Protein AF-A0A524C5G3-F1 (afdb_monomer_lite)

Sequence (157 aa):
MSKKEDYPKEIITYERVSYESEEKIKVITVVKNEYEEKAVLAAISFMNAFNKSDPHECDKYVHYPHIAILVNGNIISTEKPPFLSKKYFEAMSKISEWHHTCWDTRHVLHSGKNKIHLELQFTRYKYDGTKIASSHAIWIITNQNGYWGVVMRSVYV

Structure (mmCIF, N/CA/C/O backbone):
data_AF-A0A524C5G3-F1
#
_entry.id   AF-A0A524C5G3-F1
#
loop_
_atom_site.group_PDB
_atom_site.id
_atom_site.type_symbol
_atom_site.label_atom_id
_atom_site.label_alt_id
_atom_site.label_comp_id
_atom_site.label_asym_id
_atom_site.label_entity_id
_atom_site.label_seq_id
_atom_site.pdbx_PDB_ins_code
_atom_site.Cartn_x
_atom_site.Cartn_y
_atom_site.Cartn_z
_atom_site.occupancy
_atom_site.B_iso_or_equiv
_atom_site.auth_seq_id
_atom_site.auth_comp_id
_atom_site.auth_asym_id
_atom_site.auth_atom_id
_atom_site.pdbx_PDB_model_num
ATOM 1 N N . MET A 1 1 ? -25.638 5.850 20.702 1.00 40.12 1 MET A N 1
ATOM 2 C CA . MET A 1 1 ? -25.198 4.447 20.542 1.00 40.12 1 MET A CA 1
ATOM 3 C C . MET A 1 1 ? -25.097 4.174 19.049 1.00 40.12 1 MET A C 1
ATOM 5 O O . MET A 1 1 ? -26.137 4.101 18.408 1.00 40.12 1 MET A O 1
ATOM 9 N N . SER A 1 2 ? -23.893 4.153 18.462 1.00 47.25 2 SER A N 1
ATOM 10 C CA . SER A 1 2 ? -23.758 3.744 17.055 1.00 47.25 2 SER A CA 1
ATOM 11 C C . SER A 1 2 ? -24.087 2.256 16.948 1.00 47.25 2 SER A C 1
ATOM 13 O O . SER A 1 2 ? -23.796 1.488 17.868 1.00 47.25 2 SER A O 1
ATOM 15 N N . LYS A 1 3 ? -24.749 1.857 15.856 1.00 51.03 3 LYS A N 1
ATOM 16 C CA . LYS A 1 3 ? -24.976 0.444 15.537 1.00 51.03 3 LYS A CA 1
ATOM 17 C C . LYS A 1 3 ? -23.627 -0.278 15.617 1.00 51.03 3 LYS A C 1
ATOM 19 O O . LYS A 1 3 ? -22.673 0.165 14.981 1.00 51.03 3 LYS A O 1
ATOM 24 N N . LYS A 1 4 ? -23.544 -1.351 16.412 1.00 59.09 4 LYS A N 1
ATOM 25 C CA . LYS A 1 4 ? -22.451 -2.319 16.285 1.00 59.09 4 LYS A CA 1
ATOM 26 C C . LYS A 1 4 ? -22.550 -2.857 14.864 1.00 59.09 4 LYS A C 1
ATOM 28 O O . LYS A 1 4 ? -23.534 -3.507 14.534 1.00 59.09 4 LYS A O 1
ATOM 33 N N . GLU A 1 5 ? -21.610 -2.487 14.011 1.00 72.56 5 GLU A N 1
ATOM 34 C CA . GLU A 1 5 ? -21.462 -3.152 12.726 1.00 72.56 5 GLU A CA 1
ATOM 35 C C . GLU A 1 5 ? -21.050 -4.604 12.990 1.00 72.56 5 GLU A C 1
ATOM 37 O O . GLU A 1 5 ? -20.197 -4.851 13.848 1.00 72.56 5 GLU A O 1
ATOM 42 N N . ASP A 1 6 ? -21.672 -5.551 12.290 1.00 86.31 6 ASP A N 1
ATOM 43 C CA . ASP A 1 6 ? -21.340 -6.967 12.425 1.00 86.31 6 ASP A CA 1
ATOM 44 C C . ASP A 1 6 ? -19.979 -7.229 11.765 1.00 86.31 6 ASP A C 1
ATOM 46 O O . ASP A 1 6 ? -19.817 -7.104 10.551 1.00 86.31 6 ASP A O 1
ATOM 50 N N . TYR A 1 7 ? -18.986 -7.547 12.595 1.00 93.81 7 TYR A N 1
ATOM 51 C CA . TYR A 1 7 ? -17.682 -8.062 12.186 1.00 93.81 7 TYR A CA 1
ATOM 52 C C . TYR A 1 7 ? -17.632 -9.577 12.457 1.00 93.81 7 TYR A C 1
ATOM 54 O O . TYR A 1 7 ? -18.254 -10.034 13.420 1.00 93.81 7 TYR A O 1
ATOM 62 N N . PRO A 1 8 ? -16.863 -10.365 11.684 1.00 95.88 8 PRO A N 1
ATOM 63 C CA . PRO A 1 8 ? -15.913 -9.937 10.655 1.00 95.88 8 PRO A CA 1
ATOM 64 C C . PRO A 1 8 ? -16.572 -9.476 9.345 1.00 95.88 8 PRO A C 1
ATOM 66 O O . PRO A 1 8 ? -17.659 -9.924 8.999 1.00 95.88 8 PRO A O 1
ATOM 69 N N . LYS A 1 9 ? -15.881 -8.601 8.606 1.00 96.31 9 LYS A N 1
ATOM 70 C CA . LYS A 1 9 ? -16.263 -8.137 7.262 1.00 96.31 9 LYS A CA 1
ATOM 71 C C . LYS A 1 9 ? -15.180 -8.475 6.246 1.00 96.31 9 LYS A C 1
ATOM 73 O O . LYS A 1 9 ? -14.006 -8.544 6.600 1.00 96.31 9 LYS A O 1
ATOM 78 N N . GLU A 1 10 ? -15.564 -8.602 4.981 1.00 97.94 10 GLU A N 1
ATOM 79 C CA . GLU A 1 10 ? -14.635 -8.724 3.857 1.00 97.94 10 GLU A CA 1
ATOM 80 C C . GLU A 1 10 ? -14.460 -7.381 3.143 1.00 97.94 10 GLU A C 1
ATOM 82 O O . GLU A 1 10 ? -15.424 -6.777 2.676 1.00 97.94 10 GLU A O 1
ATOM 87 N N . ILE A 1 11 ? -13.212 -6.937 3.007 1.00 98.31 11 ILE A N 1
ATOM 88 C CA . ILE A 1 11 ? -12.818 -5.862 2.096 1.00 98.31 11 ILE A CA 1
ATOM 89 C C . ILE A 1 11 ? -12.289 -6.518 0.827 1.00 98.31 11 ILE A C 1
ATOM 91 O O . ILE A 1 11 ? -11.286 -7.233 0.859 1.00 98.31 11 ILE A O 1
ATOM 95 N N . ILE A 1 12 ? -12.960 -6.265 -0.293 1.00 98.38 12 ILE A N 1
ATOM 96 C CA . ILE A 1 12 ? -12.649 -6.880 -1.583 1.00 98.38 12 ILE A CA 1
ATOM 97 C C . ILE A 1 12 ? -12.097 -5.809 -2.523 1.00 98.38 12 ILE A C 1
ATOM 99 O O . ILE A 1 12 ? -12.756 -4.799 -2.768 1.00 98.38 12 ILE A O 1
ATOM 103 N N . THR A 1 13 ? -10.911 -6.048 -3.083 1.00 98.19 13 THR A N 1
ATOM 104 C CA . THR A 1 13 ? -10.370 -5.274 -4.210 1.00 98.19 13 THR A CA 1
ATOM 105 C C . THR A 1 13 ? -10.198 -6.165 -5.436 1.00 98.19 13 THR A C 1
ATOM 107 O O . THR A 1 13 ? -10.115 -7.388 -5.324 1.00 98.19 13 THR A O 1
ATOM 110 N N . TYR A 1 14 ? -10.187 -5.546 -6.616 1.00 97.81 14 TYR A N 1
ATOM 111 C CA . TYR A 1 14 ? -9.956 -6.219 -7.891 1.00 97.81 14 TYR A CA 1
ATOM 112 C C . TYR A 1 14 ? -8.749 -5.577 -8.567 1.00 97.81 14 TYR A C 1
ATOM 114 O O . TYR A 1 14 ? -8.835 -4.454 -9.067 1.00 97.81 14 TYR A O 1
ATOM 122 N N . GLU A 1 15 ? -7.631 -6.287 -8.560 1.00 97.19 15 GLU A N 1
ATOM 123 C CA . GLU A 1 15 ? -6.342 -5.813 -9.045 1.00 97.19 15 GLU A CA 1
ATOM 124 C C . GLU A 1 15 ? -6.197 -6.139 -10.529 1.00 97.19 15 GLU A C 1
ATOM 126 O O . GLU A 1 15 ? -6.230 -7.302 -10.930 1.00 97.19 15 GLU A O 1
ATOM 131 N N . ARG A 1 16 ? -6.054 -5.109 -11.360 1.00 96.25 16 ARG A N 1
ATOM 132 C CA . ARG A 1 16 ? -5.759 -5.281 -12.783 1.00 96.25 16 ARG A CA 1
ATOM 133 C C . ARG A 1 16 ? -4.270 -5.562 -12.932 1.00 96.25 16 ARG A C 1
ATOM 135 O O . ARG A 1 16 ? -3.497 -4.670 -12.625 1.00 96.25 16 ARG A O 1
ATOM 142 N N . VAL A 1 17 ? -3.906 -6.754 -13.403 1.00 95.25 17 VAL A N 1
ATOM 143 C CA . VAL A 1 17 ? -2.501 -7.154 -13.623 1.00 95.25 17 VAL A CA 1
ATOM 144 C C . VAL A 1 17 ? -1.963 -6.642 -14.956 1.00 95.25 17 VAL A C 1
ATOM 146 O O . VAL A 1 17 ? -0.813 -6.236 -15.037 1.00 95.25 17 VAL A O 1
ATOM 149 N N . SER A 1 18 ? -2.795 -6.649 -15.998 1.00 96.19 18 SER A N 1
ATOM 150 C CA . SER A 1 18 ? -2.446 -6.185 -17.342 1.00 96.19 18 SER A CA 1
ATOM 151 C C . SER A 1 18 ? -3.445 -5.134 -17.804 1.00 96.19 18 SER A C 1
ATOM 153 O O . SER A 1 18 ? -4.640 -5.260 -17.545 1.00 96.19 18 SER A O 1
ATOM 155 N N . TYR A 1 19 ? -2.975 -4.100 -18.499 1.00 94.56 19 TYR A N 1
ATOM 156 C CA . TYR A 1 19 ? -3.836 -3.108 -19.153 1.00 94.56 19 TYR A CA 1
ATOM 157 C C . TYR A 1 19 ? -4.197 -3.479 -20.595 1.00 94.56 19 TYR A C 1
ATOM 159 O O . TYR A 1 19 ? -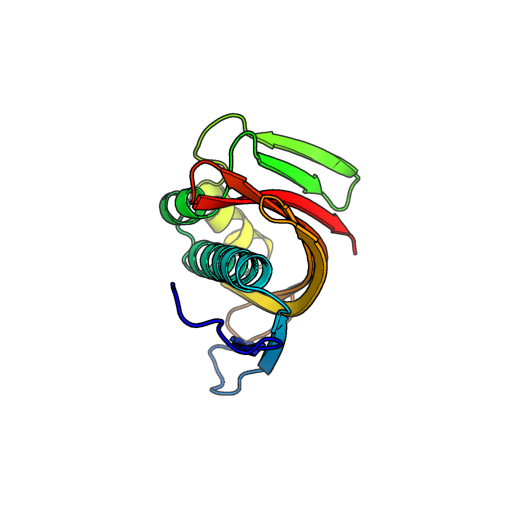4.990 -2.775 -21.215 1.00 94.56 19 TYR A O 1
ATOM 167 N N . GLU A 1 20 ? -3.693 -4.610 -21.086 1.00 95.50 20 GLU A N 1
ATOM 168 C CA . GLU A 1 20 ? -4.103 -5.231 -22.350 1.00 95.50 20 GLU A CA 1
ATOM 169 C C . GLU A 1 20 ? -5.238 -6.253 -22.154 1.00 95.50 20 GLU A C 1
ATOM 171 O O . GLU A 1 20 ? -5.798 -6.761 -23.122 1.00 95.50 20 GLU A O 1
ATOM 176 N N . SER A 1 21 ? -5.606 -6.530 -20.897 1.00 92.38 21 SER A N 1
ATOM 177 C CA . SER A 1 21 ? -6.686 -7.438 -20.509 1.00 92.38 21 SER A CA 1
ATOM 178 C C . SER A 1 21 ? -7.669 -6.764 -19.546 1.00 92.38 21 SER A C 1
ATOM 180 O O . SER A 1 21 ? -7.331 -5.847 -18.793 1.00 92.38 21 SER A O 1
ATOM 182 N N . GLU A 1 22 ? -8.915 -7.236 -19.547 1.00 91.19 22 GLU A N 1
ATOM 183 C CA . GLU A 1 22 ? -9.912 -6.852 -18.543 1.00 91.19 22 GLU A CA 1
ATOM 184 C C . GLU A 1 22 ? -9.864 -7.724 -17.282 1.00 91.19 22 GLU A C 1
ATOM 186 O O . GLU A 1 22 ? -10.526 -7.394 -16.294 1.00 91.19 22 GLU A O 1
ATOM 191 N N . GLU A 1 23 ? -9.080 -8.806 -17.298 1.00 90.12 23 GLU A N 1
ATOM 192 C CA . GLU A 1 23 ? -8.941 -9.725 -16.174 1.00 90.12 23 GLU A CA 1
ATOM 193 C C . GLU A 1 23 ? -8.417 -9.005 -14.925 1.00 90.12 23 GLU A C 1
ATOM 195 O O . GLU A 1 23 ? -7.512 -8.164 -14.970 1.00 90.12 23 GLU A O 1
ATOM 200 N N . LYS A 1 24 ? -9.015 -9.340 -13.779 1.00 94.94 24 LYS A N 1
ATOM 201 C CA . LYS A 1 24 ? -8.624 -8.802 -12.480 1.00 94.94 24 LYS A CA 1
ATOM 202 C C . LYS A 1 24 ? -8.514 -9.914 -11.458 1.00 94.94 24 LYS A C 1
ATOM 204 O O . LYS A 1 24 ? -9.382 -10.781 -11.373 1.00 94.94 24 LYS A O 1
ATOM 209 N N . ILE A 1 25 ? -7.502 -9.810 -10.612 1.00 95.25 25 ILE A N 1
ATOM 210 C CA . ILE A 1 25 ? -7.326 -10.683 -9.461 1.00 95.25 25 ILE A CA 1
ATOM 211 C C . ILE A 1 25 ? -8.168 -10.141 -8.310 1.00 95.25 25 ILE A C 1
ATOM 213 O O . ILE A 1 25 ? -8.053 -8.978 -7.926 1.00 95.25 25 ILE A O 1
ATOM 217 N N . LYS A 1 26 ? -9.026 -10.989 -7.744 1.00 97.94 26 LYS A N 1
ATOM 218 C CA . LYS A 1 26 ? -9.796 -10.661 -6.542 1.00 97.94 26 LYS A CA 1
ATOM 219 C C . LYS A 1 26 ? -8.906 -10.828 -5.309 1.00 97.94 26 LYS A C 1
ATOM 221 O O . LYS A 1 26 ? -8.463 -11.937 -5.028 1.00 97.94 26 LYS A O 1
ATOM 226 N N . VAL A 1 27 ? -8.720 -9.762 -4.534 1.00 98.44 27 VAL A N 1
ATOM 227 C CA . VAL A 1 27 ? -7.999 -9.796 -3.252 1.00 98.44 27 VAL A CA 1
ATOM 228 C C . VAL A 1 27 ? -8.979 -9.514 -2.122 1.00 98.44 27 VAL A C 1
ATOM 230 O O . VAL A 1 27 ? -9.626 -8.466 -2.096 1.00 98.44 27 VAL A O 1
ATOM 233 N N . ILE A 1 28 ? -9.084 -10.451 -1.182 1.00 98.56 28 ILE A N 1
ATOM 234 C CA . ILE A 1 28 ? -9.993 -10.374 -0.034 1.00 98.56 28 ILE A CA 1
ATOM 235 C C . ILE A 1 28 ? -9.173 -10.155 1.234 1.00 98.56 28 ILE A C 1
ATOM 237 O O . ILE A 1 28 ? -8.221 -10.881 1.507 1.00 98.56 28 ILE A O 1
ATOM 241 N N . THR A 1 29 ? -9.562 -9.168 2.032 1.00 98.69 29 THR A N 1
ATOM 242 C CA . THR A 1 29 ? -9.021 -8.930 3.371 1.00 98.69 29 THR A CA 1
ATOM 243 C C . THR A 1 29 ? -10.160 -9.018 4.365 1.00 98.69 29 THR A C 1
ATOM 245 O O . THR A 1 29 ? -11.060 -8.183 4.319 1.00 98.69 29 THR A O 1
ATOM 248 N N . VAL A 1 30 ? -10.139 -10.003 5.264 1.00 98.38 30 VAL A N 1
ATOM 249 C CA . VAL A 1 30 ? -11.128 -10.049 6.349 1.00 98.38 30 VAL A CA 1
ATOM 250 C C . VAL A 1 30 ? -10.643 -9.219 7.534 1.00 98.38 30 VAL A C 1
ATOM 252 O O . VAL A 1 30 ? -9.504 -9.356 7.981 1.00 98.38 30 VAL A O 1
ATOM 255 N N . VAL A 1 31 ? -11.523 -8.349 8.019 1.00 98.50 31 VAL A N 1
ATOM 256 C CA . VAL A 1 31 ? -11.297 -7.428 9.137 1.00 98.50 31 VAL A CA 1
ATOM 257 C C . VAL A 1 31 ? -12.278 -7.739 10.262 1.00 98.50 31 VAL A C 1
ATOM 259 O O . VAL A 1 31 ? -13.441 -8.054 10.018 1.00 98.50 31 VAL A O 1
ATOM 262 N N . LYS A 1 32 ? -11.817 -7.677 11.509 1.00 97.75 32 LYS A N 1
ATOM 263 C CA . LYS A 1 32 ? -12.542 -8.134 12.710 1.00 97.75 32 LYS A CA 1
ATOM 264 C C . LYS A 1 32 ? -13.122 -6.999 13.551 1.00 97.75 32 LYS A C 1
ATOM 266 O O . LYS A 1 32 ? -13.828 -7.263 14.520 1.00 97.75 32 LYS A O 1
ATOM 271 N N . ASN A 1 33 ? -12.790 -5.752 13.236 1.00 96.69 33 ASN A N 1
ATOM 272 C CA . ASN A 1 33 ? -13.306 -4.563 13.907 1.00 96.69 33 ASN A CA 1
ATOM 273 C C . ASN A 1 33 ? -13.107 -3.311 13.034 1.00 96.69 33 ASN A C 1
ATOM 275 O O . ASN A 1 33 ? -12.402 -3.343 12.025 1.00 96.69 33 ASN A O 1
ATOM 279 N N . GLU A 1 34 ? -13.689 -2.190 13.462 1.00 96.44 34 GLU A N 1
ATOM 280 C CA . GLU A 1 34 ? -13.644 -0.921 12.722 1.00 96.44 34 GLU A CA 1
ATOM 281 C C . GLU A 1 34 ? -12.241 -0.327 12.567 1.00 96.44 34 GLU A C 1
ATOM 283 O O . GLU A 1 34 ? -11.990 0.436 11.636 1.00 96.44 34 GLU A O 1
ATOM 288 N N . TYR A 1 35 ? -11.315 -0.654 13.469 1.00 97.62 35 TYR A N 1
ATOM 289 C CA . TYR A 1 35 ? -9.943 -0.163 13.393 1.00 97.62 35 TYR A CA 1
ATOM 290 C C . TYR A 1 35 ? -9.206 -0.874 12.262 1.00 97.62 35 TYR A C 1
ATOM 292 O O . TYR A 1 35 ? -8.526 -0.225 11.470 1.00 97.62 35 TYR A O 1
ATOM 300 N N . GLU A 1 36 ? -9.395 -2.192 12.156 1.00 98.44 36 GLU A N 1
ATOM 301 C CA . GLU A 1 36 ? -8.879 -2.999 11.050 1.00 98.44 36 GLU A CA 1
ATOM 302 C C . GLU A 1 36 ? -9.411 -2.517 9.710 1.00 98.44 36 GLU A C 1
ATOM 304 O O . GLU A 1 36 ? -8.621 -2.283 8.796 1.00 98.44 36 GLU A O 1
ATOM 309 N N . GLU A 1 37 ? -10.721 -2.285 9.617 1.00 98.31 37 GLU A N 1
ATOM 310 C CA . GLU A 1 37 ? -11.344 -1.751 8.407 1.00 98.31 37 GLU A CA 1
ATOM 311 C C . GLU A 1 37 ? -10.717 -0.417 7.987 1.00 98.31 37 GLU A C 1
ATOM 313 O O . GLU A 1 37 ? -10.212 -0.287 6.870 1.00 98.31 37 GLU A O 1
ATOM 318 N N . LYS A 1 38 ? -10.670 0.560 8.900 1.00 98.19 38 LYS A N 1
ATOM 319 C CA . LYS A 1 38 ? -10.133 1.899 8.612 1.00 98.19 38 LYS A CA 1
ATOM 320 C C . LYS A 1 38 ? -8.657 1.864 8.209 1.00 98.19 38 LYS A C 1
ATOM 322 O O . LYS A 1 38 ? -8.266 2.558 7.272 1.00 98.19 38 LYS A O 1
ATOM 327 N N . ALA A 1 39 ? -7.837 1.051 8.872 1.00 98.62 39 ALA A N 1
ATOM 328 C CA . ALA A 1 39 ? -6.418 0.940 8.544 1.00 98.62 39 ALA A CA 1
ATOM 329 C C . ALA A 1 39 ? -6.174 0.247 7.198 1.00 98.62 39 ALA A C 1
ATOM 331 O O . ALA A 1 39 ? -5.340 0.704 6.417 1.00 98.62 39 ALA A O 1
ATOM 332 N N . VAL A 1 40 ? -6.903 -0.835 6.903 1.00 98.75 40 VAL A N 1
ATOM 333 C CA . VAL A 1 40 ? -6.796 -1.535 5.614 1.00 98.75 40 VAL A CA 1
ATOM 334 C C . VAL A 1 40 ? -7.233 -0.615 4.473 1.00 98.75 40 VAL A C 1
ATOM 336 O O . VAL A 1 40 ? -6.545 -0.543 3.455 1.00 98.75 40 VAL A O 1
ATOM 339 N N . LEU A 1 41 ? -8.308 0.159 4.652 1.00 98.62 41 LEU A N 1
ATOM 340 C CA . LEU A 1 41 ? -8.740 1.161 3.672 1.00 98.62 41 LEU A CA 1
ATOM 341 C C . LEU A 1 41 ? -7.707 2.281 3.473 1.00 98.62 41 LEU A C 1
ATOM 343 O O . LEU A 1 41 ? -7.519 2.735 2.341 1.00 98.62 41 LEU A O 1
ATOM 347 N N . ALA A 1 42 ? -6.994 2.695 4.527 1.00 98.62 42 ALA A N 1
ATOM 348 C CA . ALA A 1 42 ? -5.886 3.643 4.407 1.00 98.62 42 ALA A CA 1
ATOM 349 C C . ALA A 1 42 ? -4.718 3.058 3.594 1.00 98.62 42 ALA A C 1
ATOM 351 O O . ALA A 1 42 ? -4.198 3.728 2.704 1.00 98.62 42 ALA A O 1
ATOM 352 N N . ALA A 1 43 ? -4.349 1.791 3.820 1.00 98.75 43 ALA A N 1
ATOM 353 C CA . ALA A 1 43 ? -3.323 1.116 3.020 1.00 98.75 43 ALA A CA 1
ATOM 354 C C . ALA A 1 43 ? -3.725 0.993 1.541 1.00 98.75 43 ALA A C 1
ATOM 356 O O . ALA A 1 43 ? -2.918 1.288 0.660 1.00 98.75 43 ALA A O 1
ATOM 357 N N . ILE A 1 44 ? -4.974 0.605 1.258 1.00 98.75 44 ILE A N 1
ATOM 358 C CA . ILE A 1 44 ? -5.507 0.525 -0.113 1.00 98.75 44 ILE A CA 1
ATOM 359 C C . ILE A 1 44 ? -5.461 1.901 -0.785 1.00 98.75 44 ILE A C 1
ATOM 361 O O . ILE A 1 44 ? -4.989 2.020 -1.915 1.00 98.75 44 ILE A O 1
ATOM 365 N N . SER A 1 45 ? -5.896 2.949 -0.082 1.00 98.62 45 SER A N 1
ATOM 366 C CA . SER A 1 45 ? -5.856 4.324 -0.590 1.00 98.62 45 SER A CA 1
ATOM 367 C C . SER A 1 45 ? -4.428 4.797 -0.866 1.00 98.62 45 SER A C 1
ATOM 369 O O . SER A 1 45 ? -4.182 5.400 -1.911 1.00 98.62 45 SER A O 1
ATOM 371 N N . PHE A 1 46 ? -3.471 4.436 -0.006 1.00 98.56 46 PHE A N 1
ATOM 372 C CA . PHE A 1 46 ? -2.056 4.697 -0.248 1.00 98.56 46 PHE A CA 1
ATOM 373 C C . PHE A 1 46 ? -1.560 4.038 -1.546 1.00 98.56 46 PHE A C 1
ATOM 375 O O . PHE A 1 46 ? -0.968 4.715 -2.383 1.00 98.56 46 PHE A O 1
ATOM 382 N N . MET A 1 47 ? -1.834 2.746 -1.763 1.00 98.31 47 MET A N 1
ATOM 383 C CA . MET A 1 47 ? -1.419 2.058 -2.997 1.00 98.31 47 MET A CA 1
ATOM 384 C C . MET A 1 47 ? -2.094 2.651 -4.242 1.00 98.31 47 MET A C 1
ATOM 386 O O . MET A 1 47 ? -1.457 2.801 -5.284 1.00 98.31 47 MET A O 1
ATOM 390 N N . ASN A 1 48 ? -3.361 3.063 -4.134 1.00 98.31 48 ASN A N 1
ATOM 391 C CA . ASN A 1 48 ? -4.063 3.756 -5.214 1.00 98.31 48 ASN A CA 1
ATOM 392 C C . ASN A 1 48 ? -3.404 5.101 -5.558 1.00 98.31 48 ASN A C 1
ATOM 394 O O . ASN A 1 48 ? -3.262 5.427 -6.735 1.00 98.31 48 ASN A O 1
ATOM 398 N N . ALA A 1 49 ? -2.991 5.877 -4.553 1.00 98.31 49 ALA A N 1
ATOM 399 C CA . ALA A 1 49 ? -2.239 7.116 -4.747 1.00 98.31 49 ALA A CA 1
ATOM 400 C C . ALA A 1 49 ? -0.863 6.855 -5.381 1.00 98.31 49 ALA A C 1
ATOM 402 O O . ALA A 1 49 ? -0.461 7.549 -6.316 1.00 98.31 49 ALA A O 1
ATOM 403 N N . PHE A 1 50 ? -0.180 5.801 -4.926 1.00 98.19 50 PHE A N 1
ATOM 404 C CA . PHE A 1 50 ? 1.110 5.371 -5.458 1.00 98.19 50 PHE A CA 1
ATOM 405 C C . PHE A 1 50 ? 1.016 5.004 -6.944 1.00 98.19 50 PHE A C 1
ATOM 407 O O . PHE A 1 50 ? 1.816 5.474 -7.747 1.00 98.19 50 PHE A O 1
ATOM 414 N N . ASN A 1 51 ? -0.004 4.239 -7.339 1.00 97.94 51 ASN A N 1
ATOM 415 C CA . ASN A 1 51 ? -0.235 3.866 -8.738 1.00 97.94 51 ASN A CA 1
ATOM 416 C C . ASN A 1 51 ? -0.644 5.049 -9.630 1.00 97.94 51 ASN A C 1
ATOM 418 O O . ASN A 1 51 ? -0.442 4.996 -10.838 1.00 97.94 51 ASN A O 1
ATOM 422 N N . LYS A 1 52 ? -1.167 6.141 -9.058 1.00 97.75 52 LYS A N 1
ATOM 423 C CA . LYS A 1 52 ? -1.383 7.407 -9.784 1.00 97.75 52 LYS A CA 1
ATOM 424 C C . LYS A 1 52 ? -0.095 8.216 -9.974 1.00 97.75 52 LYS A C 1
ATOM 426 O O . LYS A 1 52 ? -0.142 9.274 -10.594 1.00 97.75 52 LYS A O 1
ATOM 431 N N . SER A 1 53 ? 1.039 7.744 -9.449 1.00 97.50 53 SER A N 1
ATOM 432 C CA . SER A 1 53 ? 2.310 8.478 -9.424 1.00 97.50 53 SER A CA 1
ATOM 433 C C . SER A 1 53 ? 2.164 9.888 -8.835 1.00 97.50 53 SER A C 1
ATOM 435 O O . SER A 1 53 ? 2.796 10.832 -9.312 1.00 97.50 53 SER A O 1
ATOM 437 N N . ASP A 1 54 ? 1.312 10.042 -7.813 1.00 97.06 54 ASP A N 1
ATOM 438 C CA . ASP A 1 54 ? 1.006 11.327 -7.175 1.00 97.06 54 ASP A CA 1
ATOM 439 C C . ASP A 1 54 ? 1.607 11.381 -5.759 1.00 97.06 54 ASP A C 1
ATOM 441 O O . ASP A 1 54 ? 1.018 10.847 -4.812 1.00 97.06 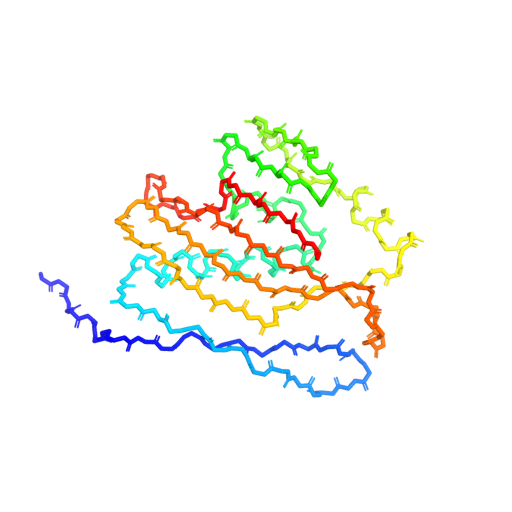54 ASP A O 1
ATOM 445 N N . PRO A 1 55 ? 2.781 12.022 -5.579 1.00 96.62 55 PRO A N 1
ATOM 446 C CA . PRO A 1 55 ? 3.413 12.129 -4.269 1.00 96.62 55 PRO A CA 1
ATOM 447 C C . PRO A 1 55 ? 2.569 12.883 -3.237 1.00 96.62 55 PRO A C 1
ATOM 449 O O . PRO A 1 55 ? 2.579 12.514 -2.066 1.00 96.62 55 PRO A O 1
ATOM 452 N N . HIS A 1 56 ? 1.822 13.908 -3.658 1.00 97.06 56 HIS A N 1
ATOM 453 C CA . HIS A 1 56 ? 1.019 14.715 -2.740 1.00 97.06 56 HIS A CA 1
ATOM 454 C C . HIS A 1 56 ? -0.199 13.942 -2.243 1.00 97.06 56 HIS A C 1
ATOM 456 O O . HIS A 1 56 ? -0.577 14.064 -1.082 1.00 97.06 56 HIS A O 1
ATOM 462 N N . GLU A 1 57 ? -0.806 13.125 -3.103 1.00 97.88 57 GLU A N 1
ATOM 463 C CA . GLU A 1 57 ? -1.871 12.215 -2.686 1.00 97.88 57 GLU A CA 1
ATOM 464 C C . GLU A 1 57 ? -1.321 11.092 -1.794 1.00 97.88 57 GLU A C 1
ATOM 466 O O . GLU A 1 57 ? -1.967 10.720 -0.819 1.00 97.88 57 GLU A O 1
ATOM 471 N N . CYS A 1 58 ? -0.107 10.592 -2.057 1.00 98.12 58 CYS A N 1
ATOM 472 C CA . CYS A 1 58 ? 0.548 9.607 -1.189 1.00 98.12 58 CYS A CA 1
ATOM 473 C C . CYS A 1 58 ? 0.745 10.137 0.239 1.00 98.12 58 CYS A C 1
ATOM 475 O O . CYS A 1 58 ? 0.510 9.402 1.199 1.00 98.12 58 CYS A O 1
ATOM 477 N N . ASP A 1 59 ? 1.123 11.411 0.383 1.00 97.94 59 ASP A N 1
ATOM 478 C CA . ASP A 1 59 ? 1.288 12.066 1.687 1.00 97.94 59 ASP A CA 1
ATOM 479 C C . ASP A 1 59 ? -0.001 12.074 2.523 1.00 97.94 59 ASP A C 1
ATOM 481 O O . ASP A 1 59 ? 0.066 12.113 3.750 1.00 97.94 59 ASP A O 1
ATOM 485 N N . LYS A 1 60 ? -1.174 11.972 1.883 1.00 97.25 60 LYS A N 1
ATOM 486 C CA . LYS A 1 60 ? -2.481 11.862 2.547 1.00 97.25 60 LYS A CA 1
ATOM 487 C C . LYS A 1 60 ? -2.815 10.461 3.035 1.00 97.25 60 LYS A C 1
ATOM 489 O O . LYS A 1 60 ? -3.945 10.271 3.485 1.00 97.25 60 LYS A O 1
ATOM 494 N N . TYR A 1 61 ? -1.907 9.486 2.970 1.00 98.19 61 TYR A N 1
ATOM 495 C CA . TYR A 1 61 ? -2.133 8.131 3.507 1.00 98.19 61 TYR A CA 1
ATOM 496 C C . TYR A 1 61 ? -0.935 7.578 4.297 1.00 98.19 61 TYR A C 1
ATOM 498 O O . TYR A 1 61 ? -0.861 6.378 4.582 1.00 98.19 61 TYR A O 1
ATOM 506 N N . VAL A 1 62 ? 0.000 8.448 4.683 1.00 98.19 62 VAL A N 1
ATOM 507 C CA . VAL A 1 62 ? 1.167 8.102 5.501 1.00 98.19 62 VAL A CA 1
ATOM 508 C C . VAL A 1 62 ? 1.257 8.995 6.731 1.00 98.19 62 VAL A C 1
ATOM 510 O O . VAL A 1 62 ? 0.689 10.083 6.782 1.00 98.19 62 VAL A O 1
ATOM 513 N N . HIS A 1 63 ? 2.000 8.534 7.731 1.00 98.44 63 HIS A N 1
ATOM 514 C CA . HIS A 1 63 ? 2.384 9.347 8.878 1.00 98.44 63 HIS A CA 1
ATOM 515 C C . HIS A 1 63 ? 3.881 9.606 8.896 1.00 98.44 63 HIS A C 1
ATOM 517 O O . HIS A 1 63 ? 4.668 8.803 8.396 1.00 98.44 63 HIS A O 1
ATOM 523 N N . TYR A 1 64 ? 4.233 10.723 9.527 1.00 98.00 64 TYR A N 1
ATOM 524 C CA . TYR A 1 64 ? 5.594 11.207 9.682 1.00 98.00 64 TYR A CA 1
ATOM 525 C C . TYR A 1 64 ? 6.042 11.128 11.155 1.00 98.00 64 TYR A C 1
ATOM 527 O O . TYR A 1 64 ? 5.224 11.415 12.034 1.00 98.00 64 TYR A O 1
ATOM 535 N N . PRO A 1 65 ? 7.306 10.758 11.444 1.00 97.56 65 PRO A N 1
ATOM 536 C CA . PRO A 1 65 ? 8.316 10.303 10.486 1.00 97.56 65 PRO A CA 1
ATOM 537 C C . PRO A 1 65 ? 7.923 8.975 9.823 1.00 97.56 65 PRO A C 1
ATOM 539 O O . PRO A 1 65 ? 7.452 8.053 10.489 1.00 97.56 65 PRO A O 1
ATOM 542 N N . HIS A 1 66 ? 8.093 8.894 8.501 1.00 98.31 66 HIS A N 1
ATOM 543 C CA . HIS A 1 66 ? 7.818 7.685 7.732 1.00 98.31 66 HIS A CA 1
ATOM 544 C C . HIS A 1 66 ? 9.092 6.853 7.630 1.00 98.31 66 HIS A C 1
ATOM 546 O O . HIS A 1 66 ? 10.107 7.329 7.117 1.00 98.31 66 HIS A O 1
ATOM 552 N N . ILE A 1 67 ? 9.028 5.603 8.082 1.00 98.25 67 ILE A N 1
ATOM 553 C CA . ILE A 1 67 ? 10.167 4.684 8.091 1.00 98.25 67 ILE A CA 1
ATOM 554 C C . ILE A 1 67 ? 9.985 3.608 7.022 1.00 98.25 67 ILE A C 1
ATOM 556 O O . ILE A 1 67 ? 8.968 2.917 6.977 1.00 98.25 67 ILE A O 1
ATOM 560 N N . ALA A 1 68 ? 10.996 3.405 6.186 1.00 97.25 68 ALA A N 1
ATOM 561 C CA . ALA A 1 68 ? 11.055 2.274 5.270 1.00 97.25 68 ALA A CA 1
ATOM 562 C C . ALA A 1 68 ? 12.322 1.454 5.523 1.00 97.25 68 ALA A C 1
ATOM 564 O O . ALA A 1 68 ? 13.424 1.983 5.425 1.00 97.25 68 ALA A O 1
ATOM 565 N N . ILE A 1 69 ? 12.159 0.165 5.815 1.00 98.00 69 ILE A N 1
ATOM 566 C CA . ILE A 1 69 ? 13.242 -0.820 5.839 1.00 98.00 69 ILE A CA 1
ATOM 567 C C . ILE A 1 69 ? 13.191 -1.551 4.499 1.00 98.00 69 ILE A C 1
ATOM 569 O O . ILE A 1 69 ? 12.203 -2.216 4.177 1.00 98.00 69 ILE A O 1
ATOM 573 N N . LEU A 1 70 ? 14.217 -1.342 3.681 1.00 95.81 70 LEU A N 1
ATOM 574 C CA . LEU A 1 70 ? 14.300 -1.894 2.333 1.00 95.81 70 LEU A CA 1
ATOM 575 C C . LEU A 1 70 ? 14.808 -3.339 2.353 1.00 95.81 70 LEU A C 1
ATOM 577 O O . LEU A 1 70 ? 15.387 -3.793 3.335 1.00 95.81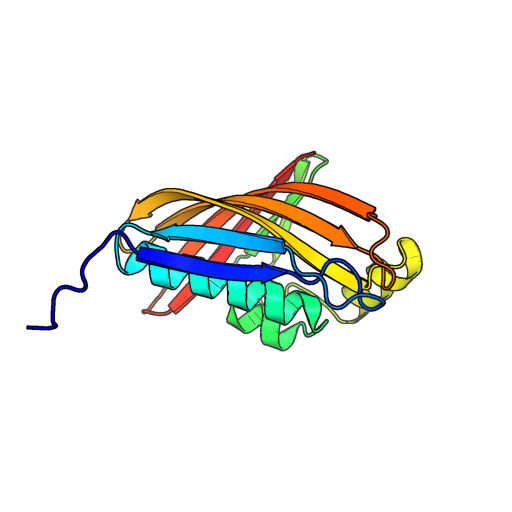 70 LEU A O 1
ATOM 581 N N . VAL A 1 71 ? 14.669 -4.024 1.216 1.00 93.94 71 VAL A N 1
ATOM 582 C CA . VAL A 1 71 ? 15.095 -5.423 1.024 1.00 93.94 71 VAL A CA 1
ATOM 583 C C . VAL A 1 71 ? 16.564 -5.662 1.402 1.00 93.94 71 VAL A C 1
ATOM 585 O O . VAL A 1 71 ? 16.913 -6.733 1.879 1.00 93.94 71 VAL A O 1
ATOM 588 N N . ASN A 1 72 ? 17.433 -4.663 1.226 1.00 94.38 72 ASN A N 1
ATOM 589 C CA . ASN A 1 72 ? 18.852 -4.749 1.581 1.00 94.38 72 ASN A CA 1
ATOM 590 C C . ASN A 1 72 ? 19.158 -4.385 3.051 1.00 94.38 72 ASN A C 1
ATOM 592 O O . ASN A 1 72 ? 20.322 -4.221 3.402 1.00 94.38 72 ASN A O 1
ATOM 596 N N . GLY A 1 73 ? 18.135 -4.205 3.892 1.00 94.31 73 GLY A N 1
ATOM 597 C CA . GLY A 1 73 ? 18.262 -3.809 5.297 1.00 94.31 73 GLY A CA 1
ATOM 598 C C . GLY A 1 73 ? 18.445 -2.307 5.531 1.00 94.31 73 GLY A C 1
ATOM 599 O O . GLY A 1 73 ? 18.429 -1.872 6.682 1.00 94.31 73 GLY A O 1
ATOM 600 N N . ASN A 1 74 ? 18.582 -1.490 4.478 1.00 96.56 74 ASN A N 1
ATOM 601 C CA . ASN A 1 74 ? 18.729 -0.045 4.640 1.00 96.56 74 ASN A CA 1
ATOM 602 C C . ASN A 1 74 ? 17.451 0.577 5.200 1.00 96.56 74 ASN A C 1
ATOM 604 O O . ASN A 1 74 ? 16.348 0.298 4.726 1.00 96.56 74 ASN A O 1
ATOM 608 N N . ILE A 1 75 ? 17.628 1.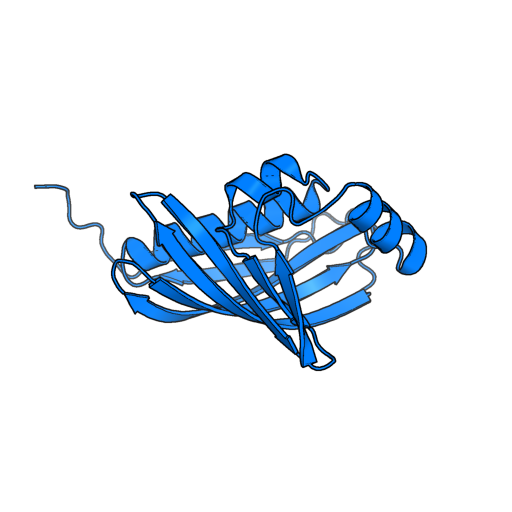489 6.153 1.00 97.44 75 ILE A N 1
ATOM 609 C CA . ILE A 1 75 ? 16.545 2.269 6.744 1.00 97.44 75 ILE A CA 1
ATOM 610 C C . ILE A 1 75 ? 16.519 3.650 6.094 1.00 97.44 75 ILE A C 1
ATOM 612 O O . ILE A 1 75 ? 17.520 4.365 6.087 1.00 97.44 75 ILE A O 1
ATOM 616 N N . ILE A 1 76 ? 15.358 4.037 5.578 1.00 96.50 76 ILE A N 1
ATOM 617 C CA . ILE A 1 76 ? 15.056 5.402 5.156 1.00 96.50 76 ILE A CA 1
ATOM 618 C C . ILE A 1 76 ? 14.086 5.989 6.177 1.00 96.50 76 ILE A C 1
ATOM 620 O O . ILE A 1 76 ? 12.998 5.446 6.361 1.00 96.50 76 ILE A O 1
ATOM 624 N N . SER A 1 77 ? 14.472 7.100 6.808 1.00 97.38 77 SER A N 1
ATOM 625 C CA . SER A 1 77 ? 13.557 7.947 7.579 1.00 97.38 77 SER A CA 1
ATOM 626 C C . SER A 1 77 ? 13.238 9.197 6.778 1.00 97.38 77 SER A C 1
ATOM 628 O O . SER A 1 77 ? 14.143 9.892 6.313 1.00 97.38 77 SER A O 1
ATOM 630 N N . THR A 1 78 ? 11.956 9.488 6.598 1.00 97.69 78 THR A N 1
ATOM 631 C CA . THR A 1 78 ? 11.496 10.777 6.082 1.00 97.69 78 THR A CA 1
ATOM 632 C C . THR A 1 78 ? 10.755 11.498 7.193 1.00 97.69 78 THR A C 1
ATOM 634 O O . THR A 1 78 ? 9.700 11.048 7.621 1.00 97.69 78 THR A O 1
ATOM 637 N N . GLU A 1 79 ? 11.294 12.623 7.656 1.00 97.44 79 GLU A N 1
ATOM 638 C CA . GLU A 1 79 ? 10.755 13.350 8.815 1.00 97.44 79 GLU A CA 1
ATOM 639 C C . GLU A 1 79 ? 9.524 14.204 8.485 1.00 97.44 79 GLU A C 1
ATOM 641 O O . GLU A 1 79 ? 8.708 14.493 9.356 1.00 97.44 79 GLU A O 1
ATOM 646 N N . LYS A 1 80 ? 9.400 14.652 7.232 1.00 97.44 80 LYS A N 1
ATOM 647 C CA . LYS A 1 80 ? 8.352 15.568 6.766 1.00 97.44 80 LYS A CA 1
ATOM 648 C C . LYS A 1 80 ? 7.990 15.266 5.312 1.00 97.44 80 LYS A C 1
ATOM 650 O O . LYS A 1 80 ? 8.842 14.747 4.591 1.00 97.44 80 LYS A O 1
ATOM 655 N N . PRO A 1 81 ? 6.779 15.626 4.862 1.00 96.19 81 PRO A N 1
ATOM 656 C CA . PRO A 1 81 ? 6.417 15.479 3.465 1.00 96.19 81 PRO A CA 1
ATOM 657 C C . PRO A 1 81 ? 7.269 16.361 2.537 1.00 96.19 81 PRO A C 1
ATOM 659 O O . PRO A 1 81 ? 7.733 17.428 2.953 1.00 96.19 81 PRO A O 1
ATOM 662 N N . PRO A 1 82 ? 7.423 15.955 1.265 1.00 94.31 82 PRO A N 1
ATOM 663 C CA . PRO A 1 82 ? 6.909 14.706 0.697 1.00 94.31 82 PRO A CA 1
ATOM 664 C C . PRO A 1 82 ? 7.890 13.533 0.879 1.00 94.31 82 PRO A C 1
ATOM 666 O O . PRO A 1 82 ? 9.099 13.709 0.720 1.00 94.31 82 PRO A O 1
ATOM 669 N N . PHE A 1 83 ? 7.396 12.320 1.162 1.00 93.31 83 PHE A N 1
ATOM 670 C CA . PHE A 1 83 ? 8.271 11.131 1.257 1.00 93.31 83 PHE A CA 1
ATOM 671 C C . PHE A 1 83 ? 8.573 10.479 -0.097 1.00 93.31 83 PHE A C 1
ATOM 673 O O . PHE A 1 83 ? 9.533 9.717 -0.224 1.00 93.31 83 PHE A O 1
ATOM 680 N N . LEU A 1 84 ? 7.777 10.784 -1.124 1.00 94.88 84 LEU A N 1
ATOM 681 C CA . LEU A 1 84 ? 8.032 10.408 -2.514 1.00 94.88 84 LEU A CA 1
ATOM 682 C C . LEU A 1 84 ? 8.201 11.662 -3.369 1.00 94.88 84 LEU A C 1
ATOM 684 O O . LEU A 1 84 ? 7.790 12.757 -3.004 1.00 94.88 84 LEU A O 1
ATOM 688 N N . SER A 1 85 ? 8.791 11.508 -4.549 1.00 95.50 85 SER A N 1
ATOM 689 C CA . SER A 1 85 ? 8.903 12.594 -5.524 1.00 95.50 85 SER A CA 1
ATOM 690 C C . SER A 1 85 ? 8.453 12.120 -6.899 1.00 95.50 85 SER A C 1
ATOM 692 O O . SER A 1 85 ? 8.492 10.928 -7.189 1.00 95.50 85 SER A O 1
ATOM 694 N N . LYS A 1 86 ? 8.077 13.042 -7.792 1.00 95.44 86 LYS A N 1
ATOM 695 C CA . LYS A 1 86 ? 7.794 12.682 -9.195 1.00 95.44 86 LYS A CA 1
ATOM 696 C C . LYS A 1 86 ? 8.992 11.986 -9.851 1.00 95.44 86 LYS A C 1
ATOM 698 O O . LYS A 1 86 ? 8.825 10.953 -10.488 1.00 95.44 86 LYS A O 1
AT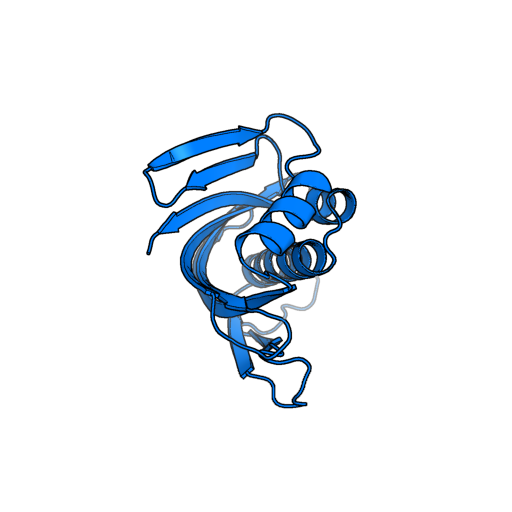OM 703 N N . LYS A 1 87 ? 10.207 12.468 -9.559 1.00 96.31 87 LYS A N 1
ATOM 704 C CA . LYS A 1 87 ? 11.468 11.862 -10.013 1.00 96.31 87 LYS A CA 1
ATOM 705 C C . LYS A 1 87 ? 11.635 10.408 -9.567 1.00 96.31 87 LYS A C 1
ATOM 707 O O . LYS A 1 87 ? 12.234 9.624 -10.291 1.00 96.31 87 LYS A O 1
ATOM 712 N N . TYR A 1 88 ? 11.115 10.037 -8.394 1.00 95.50 88 TYR A N 1
ATOM 713 C CA . TYR A 1 88 ? 11.121 8.644 -7.942 1.00 95.50 88 TYR A CA 1
ATOM 714 C C . TYR A 1 88 ? 10.291 7.753 -8.877 1.00 95.50 88 TYR A C 1
ATOM 716 O O . TYR A 1 88 ? 10.785 6.723 -9.332 1.00 95.50 88 TYR A O 1
ATOM 724 N N . PHE A 1 89 ? 9.067 8.168 -9.217 1.00 97.00 89 PHE A N 1
ATOM 725 C CA . PHE A 1 89 ? 8.199 7.423 -10.136 1.00 97.00 89 PHE A CA 1
ATOM 726 C C . PHE A 1 89 ? 8.761 7.386 -11.563 1.00 97.00 89 PHE A C 1
ATOM 728 O O . PHE A 1 89 ? 8.805 6.320 -12.176 1.00 97.00 89 PHE A O 1
ATOM 735 N N . GLU A 1 90 ? 9.280 8.514 -12.057 1.00 96.75 90 GLU A N 1
ATOM 736 C CA . GLU A 1 90 ? 9.975 8.592 -13.350 1.00 96.75 90 GLU A CA 1
ATOM 737 C C . GLU A 1 90 ? 11.165 7.624 -13.408 1.00 96.75 90 GLU A C 1
ATOM 739 O O . GLU A 1 90 ? 11.341 6.911 -14.395 1.00 96.75 90 GLU A O 1
ATOM 744 N N . ALA A 1 91 ? 11.963 7.549 -12.337 1.00 96.88 91 ALA A N 1
ATOM 745 C CA . ALA A 1 91 ? 13.087 6.624 -12.251 1.00 96.88 91 ALA A CA 1
ATOM 746 C C . ALA A 1 91 ? 12.630 5.158 -12.240 1.00 96.88 91 ALA A C 1
ATOM 748 O O . ALA A 1 91 ? 13.207 4.348 -12.962 1.00 96.88 91 ALA A O 1
ATOM 749 N N . MET A 1 92 ? 11.584 4.808 -11.479 1.00 95.94 92 MET A N 1
ATOM 750 C CA . MET A 1 92 ? 11.031 3.446 -11.490 1.00 95.94 92 MET A CA 1
ATOM 751 C C . MET A 1 92 ? 10.562 3.035 -12.889 1.00 95.94 92 MET A C 1
ATOM 753 O O . MET A 1 92 ? 10.914 1.948 -13.358 1.00 95.94 92 MET A O 1
ATOM 757 N N . SER A 1 93 ? 9.808 3.911 -13.560 1.00 95.25 93 SER A N 1
ATOM 758 C CA . SER A 1 93 ? 9.309 3.665 -14.914 1.00 95.25 93 SER A CA 1
ATOM 759 C C . SER A 1 93 ? 10.461 3.524 -15.911 1.00 95.25 93 SER A C 1
ATOM 761 O O . SER A 1 93 ? 10.506 2.567 -16.673 1.00 95.25 93 SER A O 1
ATOM 763 N N . LYS A 1 94 ? 11.475 4.393 -15.840 1.00 96.94 94 LYS A N 1
ATOM 764 C CA . LYS A 1 94 ? 12.628 4.344 -16.750 1.00 96.94 94 LYS A CA 1
ATOM 765 C C . LYS A 1 94 ? 13.526 3.118 -16.549 1.00 96.94 94 LYS A C 1
ATOM 767 O O . LYS A 1 94 ? 14.068 2.609 -17.521 1.00 96.94 94 LYS A O 1
ATOM 772 N N . ILE A 1 95 ? 13.736 2.682 -15.305 1.00 95.50 95 ILE A N 1
ATOM 773 C CA . ILE A 1 95 ? 14.691 1.607 -14.977 1.00 95.50 95 ILE A CA 1
ATOM 774 C C . ILE A 1 95 ? 14.070 0.219 -15.147 1.00 95.50 95 ILE A C 1
ATOM 776 O O . ILE A 1 95 ? 14.762 -0.710 -15.548 1.00 95.50 95 ILE A O 1
ATOM 780 N N . SER A 1 96 ? 12.790 0.066 -14.803 1.00 95.25 96 SER A N 1
ATOM 781 C CA . SER A 1 96 ? 12.135 -1.248 -14.721 1.00 95.25 96 SER A CA 1
ATOM 782 C C . SER A 1 96 ? 10.873 -1.373 -15.568 1.00 95.25 96 SER A C 1
ATOM 784 O O . SER A 1 96 ? 10.199 -2.396 -15.496 1.00 95.25 96 SER A O 1
ATOM 786 N N . GLU A 1 97 ? 10.534 -0.331 -16.336 1.00 97.75 97 GLU A N 1
ATOM 787 C CA . GLU A 1 97 ? 9.266 -0.224 -17.071 1.00 97.75 97 GLU A CA 1
ATOM 788 C C . GLU A 1 97 ? 8.051 -0.342 -16.139 1.00 97.75 97 GLU A C 1
ATOM 790 O O . GLU A 1 97 ? 6.973 -0.784 -16.535 1.00 97.75 97 GLU A O 1
ATOM 795 N N . TRP A 1 98 ? 8.226 0.057 -14.873 1.00 98.38 98 TRP A N 1
ATOM 796 C CA . TRP A 1 98 ? 7.152 0.056 -13.892 1.00 98.38 98 TRP A CA 1
ATOM 797 C C . TRP A 1 98 ? 5.984 0.915 -14.376 1.00 98.38 98 TRP A C 1
ATOM 799 O O . TRP A 1 98 ? 6.165 2.086 -14.726 1.00 98.38 98 TRP A O 1
ATOM 809 N N . HIS A 1 99 ? 4.793 0.318 -14.350 1.00 97.94 99 HIS A N 1
ATOM 810 C CA . HIS A 1 99 ? 3.528 0.991 -14.623 1.00 97.94 99 HIS A CA 1
ATOM 811 C C . HIS A 1 99 ? 2.653 1.056 -13.371 1.00 97.94 99 HIS A C 1
ATOM 813 O O . HIS A 1 99 ? 2.088 2.099 -13.056 1.00 97.94 99 HIS A O 1
ATOM 819 N N . HIS A 1 100 ? 2.521 -0.063 -12.656 1.00 98.06 100 HIS A N 1
ATOM 820 C CA . HIS A 1 100 ? 1.637 -0.155 -11.501 1.00 98.06 100 HIS A CA 1
ATOM 821 C C . HIS A 1 100 ? 2.049 -1.277 -10.547 1.00 98.06 100 HIS A C 1
ATOM 823 O O . HIS A 1 100 ? 2.913 -2.108 -10.836 1.00 98.06 100 HIS A O 1
ATOM 829 N N . THR A 1 101 ? 1.444 -1.263 -9.366 1.00 97.94 101 THR A N 1
ATOM 830 C CA . THR A 1 101 ? 1.628 -2.252 -8.307 1.00 97.94 101 THR A CA 1
ATOM 831 C C . THR A 1 101 ? 0.273 -2.822 -7.915 1.00 97.94 101 THR A C 1
ATOM 833 O O . THR A 1 101 ? -0.649 -2.062 -7.627 1.00 97.94 101 THR A O 1
ATOM 836 N N . CYS A 1 102 ? 0.153 -4.140 -7.867 1.00 98.19 102 CYS A N 1
ATOM 837 C CA . CYS A 1 102 ? -1.049 -4.832 -7.419 1.00 98.19 102 CYS A CA 1
ATOM 838 C C . CYS A 1 102 ? -0.821 -5.446 -6.050 1.00 98.19 102 CYS A C 1
ATOM 840 O O . CYS A 1 102 ? 0.281 -5.892 -5.725 1.00 98.19 102 CYS A O 1
ATOM 842 N N . TRP A 1 103 ? -1.886 -5.516 -5.267 1.00 98.31 103 TRP A N 1
ATOM 843 C CA . TRP A 1 103 ? -1.907 -6.377 -4.096 1.00 98.31 103 TRP A CA 1
ATOM 844 C C . TRP A 1 103 ? -1.972 -7.848 -4.515 1.00 98.31 103 TRP A C 1
ATOM 846 O O . TRP A 1 103 ? -2.742 -8.198 -5.401 1.00 98.31 103 TRP A O 1
ATOM 856 N N . ASP A 1 104 ? -1.220 -8.709 -3.840 1.00 98.00 104 ASP A N 1
ATOM 857 C CA . ASP A 1 104 ? -1.378 -10.161 -3.965 1.00 98.00 104 ASP A CA 1
ATOM 858 C C . ASP A 1 104 ? -2.161 -10.688 -2.756 1.00 98.00 104 ASP A C 1
ATOM 860 O O . ASP A 1 104 ? -3.166 -11.383 -2.894 1.00 98.00 104 ASP A O 1
ATOM 864 N N . THR A 1 105 ? -1.748 -10.282 -1.550 1.00 98.44 105 THR A N 1
ATOM 865 C CA . THR A 1 105 ? -2.396 -10.645 -0.283 1.00 98.44 105 THR A CA 1
ATOM 866 C C . THR A 1 105 ? -2.346 -9.495 0.717 1.00 98.44 105 THR A C 1
ATOM 868 O O . THR A 1 105 ? -1.491 -8.610 0.642 1.00 98.44 105 THR A O 1
ATOM 871 N N . ARG A 1 106 ? -3.280 -9.501 1.674 1.00 98.44 106 ARG A N 1
ATOM 872 C CA . ARG A 1 106 ? -3.339 -8.567 2.806 1.00 98.44 106 ARG A CA 1
ATOM 873 C C . ARG A 1 106 ? -3.967 -9.281 4.001 1.00 98.44 106 ARG A C 1
ATOM 875 O O . ARG A 1 106 ? -5.123 -9.702 3.923 1.00 98.44 106 ARG A O 1
ATOM 882 N N . HIS A 1 107 ? -3.239 -9.357 5.108 1.00 98.62 107 HIS A N 1
ATOM 883 C CA . HIS A 1 107 ? -3.639 -10.040 6.334 1.00 98.62 107 HIS A CA 1
ATOM 884 C C . HIS A 1 107 ? -3.313 -9.185 7.559 1.00 98.62 107 HIS A C 1
ATOM 886 O O . HIS A 1 107 ? -2.170 -8.796 7.796 1.00 98.62 107 HIS A O 1
ATOM 892 N N . VAL A 1 108 ? -4.327 -8.875 8.368 1.00 98.69 108 VAL A N 1
ATOM 893 C CA . VAL A 1 108 ? -4.100 -8.204 9.651 1.00 98.69 108 VAL A CA 1
ATOM 894 C C . VAL A 1 108 ? -3.512 -9.215 10.634 1.00 98.69 108 VAL A C 1
ATOM 896 O O . VAL A 1 108 ? -4.189 -10.169 11.015 1.00 98.69 108 VAL A O 1
ATOM 899 N N . LEU A 1 109 ? -2.269 -8.990 11.066 1.00 98.12 109 LEU A N 1
ATOM 900 C CA . LEU A 1 109 ? -1.601 -9.831 12.065 1.00 98.12 109 LEU A CA 1
ATOM 901 C C . LEU A 1 109 ? -2.049 -9.467 13.479 1.00 98.12 109 LEU A C 1
ATOM 903 O O . LEU A 1 109 ? -2.492 -10.312 14.252 1.00 98.12 109 LEU A O 1
ATOM 907 N N . HIS A 1 110 ? -1.939 -8.181 13.810 1.00 98.25 110 HIS A N 1
ATOM 908 C CA . HIS A 1 110 ? -2.284 -7.640 15.118 1.00 98.25 110 HIS A CA 1
ATOM 909 C C . HIS A 1 110 ? -3.010 -6.313 14.948 1.00 98.25 110 HIS A C 1
ATOM 911 O O . HIS A 1 110 ? -2.619 -5.487 14.118 1.00 98.25 110 HIS A O 1
ATOM 917 N N . SER A 1 111 ? -4.027 -6.082 15.772 1.00 97.62 111 SER A N 1
ATOM 918 C CA . SER A 1 111 ? -4.800 -4.849 15.759 1.00 97.62 111 SER A CA 1
ATOM 919 C C . SER A 1 111 ? -5.069 -4.328 17.165 1.00 97.62 111 SER A C 1
ATOM 921 O O . SER A 1 111 ? -5.184 -5.068 18.140 1.00 97.62 111 SER A O 1
ATOM 923 N N . GLY A 1 112 ? -5.155 -3.009 17.258 1.00 96.12 112 GLY A N 1
ATOM 924 C CA . GLY A 1 112 ? -5.618 -2.273 18.419 1.00 96.12 112 GLY A CA 1
ATOM 925 C C . GLY A 1 112 ? -6.168 -0.923 17.973 1.00 96.12 112 GLY A C 1
ATOM 926 O O . GLY A 1 112 ? -5.961 -0.500 16.836 1.00 96.12 112 GLY A O 1
ATOM 927 N N . LYS A 1 113 ? -6.835 -0.215 18.890 1.00 96.75 113 LYS A N 1
ATOM 928 C CA . LYS A 1 113 ? -7.546 1.046 18.607 1.00 96.75 113 LYS A CA 1
ATOM 929 C C . LYS A 1 113 ? -6.724 2.085 17.825 1.00 96.75 113 LYS A C 1
ATOM 931 O O . LYS A 1 113 ? -7.286 2.840 17.034 1.00 96.75 113 LYS A O 1
ATOM 936 N N . ASN A 1 114 ? -5.409 2.123 18.056 1.00 97.81 114 ASN A N 1
ATOM 937 C CA . ASN A 1 114 ? -4.520 3.137 17.490 1.00 97.81 114 ASN A CA 1
ATOM 938 C C . ASN A 1 114 ? -3.429 2.592 16.557 1.00 97.81 114 ASN A C 1
ATOM 940 O O . ASN A 1 114 ? -2.654 3.380 16.016 1.00 97.81 114 ASN A O 1
ATOM 944 N N . LYS A 1 115 ? -3.300 1.269 16.405 1.00 98.31 115 LYS A N 1
ATOM 945 C CA . LYS A 1 115 ? -2.191 0.668 15.653 1.00 98.31 115 LYS A CA 1
ATOM 946 C C . LYS A 1 115 ? -2.554 -0.708 15.126 1.00 98.31 115 LYS A C 1
ATOM 948 O O . LYS A 1 115 ? -3.086 -1.529 15.869 1.00 98.31 115 LYS A O 1
ATOM 953 N N . ILE A 1 116 ? -2.173 -0.965 13.882 1.00 98.56 116 ILE A N 1
ATOM 954 C CA . ILE A 1 116 ? -2.316 -2.249 13.202 1.00 98.56 116 ILE A CA 1
ATOM 955 C C . ILE A 1 116 ? -1.003 -2.655 12.550 1.00 98.56 116 ILE A C 1
ATOM 957 O O . ILE A 1 116 ? -0.244 -1.814 12.063 1.00 98.56 116 ILE A O 1
ATOM 961 N N . HIS A 1 117 ? -0.744 -3.958 12.569 1.00 98.81 117 HIS A N 1
ATOM 962 C CA . HIS A 1 117 ? 0.324 -4.605 11.823 1.00 98.81 117 HIS A CA 1
ATOM 963 C C . HIS A 1 117 ? -0.322 -5.394 10.680 1.00 98.81 117 HIS A C 1
ATOM 965 O O . HIS A 1 117 ? -1.093 -6.324 10.927 1.00 98.81 117 HIS A O 1
ATOM 971 N N . LEU A 1 118 ? -0.024 -4.999 9.448 1.00 98.81 118 LEU A N 1
ATOM 972 C CA . LEU A 1 118 ? -0.550 -5.601 8.230 1.00 98.81 118 LEU A CA 1
ATOM 973 C C . LEU A 1 118 ? 0.570 -6.388 7.547 1.00 98.81 118 LEU A C 1
ATOM 975 O O . LEU A 1 118 ? 1.539 -5.791 7.085 1.00 98.81 118 LEU A O 1
ATOM 979 N N . GLU A 1 119 ? 0.438 -7.708 7.493 1.00 98.62 119 GLU A N 1
ATOM 980 C CA . GLU A 1 119 ? 1.217 -8.545 6.583 1.00 98.62 119 GLU A CA 1
ATOM 981 C C . GLU A 1 119 ? 0.598 -8.462 5.195 1.00 98.62 119 GLU A C 1
ATOM 983 O O . GLU A 1 119 ? -0.626 -8.442 5.041 1.00 98.62 119 GLU A O 1
ATOM 988 N N . LEU A 1 120 ? 1.436 -8.386 4.173 1.00 98.38 120 LEU A N 1
ATOM 989 C CA . LEU A 1 120 ? 0.973 -8.299 2.802 1.00 98.38 120 LEU A CA 1
ATOM 990 C C . LEU A 1 120 ? 2.034 -8.770 1.822 1.00 98.38 120 LEU A C 1
ATOM 992 O O . LEU A 1 120 ? 3.232 -8.793 2.117 1.00 98.38 120 LEU A O 1
ATOM 996 N N . GLN A 1 121 ? 1.570 -9.072 0.622 1.00 98.50 121 GLN A N 1
ATOM 997 C CA . GLN A 1 121 ? 2.403 -9.245 -0.551 1.00 98.50 121 GLN A CA 1
ATOM 998 C C . GLN A 1 121 ? 1.866 -8.341 -1.660 1.00 98.50 121 GLN A C 1
ATOM 1000 O O . GLN A 1 121 ? 0.653 -8.144 -1.787 1.00 98.50 121 GLN A O 1
ATOM 1005 N N . PHE A 1 122 ? 2.770 -7.746 -2.430 1.00 98.06 122 PHE A N 1
ATOM 1006 C CA . PHE A 1 122 ? 2.424 -6.974 -3.616 1.00 98.06 122 PHE A CA 1
ATOM 1007 C C . PHE A 1 122 ? 3.382 -7.288 -4.759 1.00 98.06 122 PHE A C 1
ATOM 1009 O O . PHE A 1 122 ? 4.563 -7.579 -4.539 1.00 98.06 122 PHE A O 1
ATOM 1016 N N . THR A 1 123 ? 2.888 -7.140 -5.983 1.00 97.94 123 THR A N 1
ATOM 1017 C CA . THR A 1 123 ? 3.663 -7.353 -7.200 1.00 97.94 123 THR A CA 1
ATOM 1018 C C . THR A 1 123 ? 3.641 -6.111 -8.071 1.00 97.94 123 THR A C 1
ATOM 1020 O O . THR A 1 123 ? 2.615 -5.464 -8.265 1.00 97.94 123 THR A O 1
ATOM 1023 N N . ARG A 1 124 ? 4.814 -5.753 -8.586 1.00 97.56 124 ARG A N 1
ATOM 1024 C CA . ARG A 1 124 ? 5.003 -4.670 -9.550 1.00 97.56 124 ARG A CA 1
ATOM 1025 C C . ARG A 1 124 ? 4.925 -5.212 -10.966 1.00 97.56 124 ARG A C 1
ATOM 1027 O O . ARG A 1 124 ? 5.545 -6.235 -11.260 1.00 97.56 124 ARG A O 1
ATOM 1034 N N . TYR A 1 125 ? 4.234 -4.482 -11.829 1.00 98.12 125 TYR A N 1
ATOM 1035 C CA . TYR A 1 125 ? 3.960 -4.876 -13.204 1.00 98.12 125 TYR A CA 1
ATOM 1036 C C . TYR A 1 125 ? 4.299 -3.762 -14.194 1.00 98.12 125 TYR A C 1
ATOM 1038 O O . TYR A 1 125 ? 4.186 -2.562 -13.895 1.00 98.12 125 TYR A O 1
ATOM 1046 N N . LYS A 1 126 ? 4.690 -4.191 -15.393 1.00 98.25 126 LYS A N 1
ATOM 1047 C CA . LYS A 1 126 ? 4.685 -3.370 -16.606 1.00 98.25 126 LYS A CA 1
ATOM 1048 C C . LYS A 1 126 ? 3.247 -3.163 -17.107 1.00 98.25 126 LYS A C 1
ATOM 1050 O O . LYS A 1 126 ? 2.297 -3.672 -16.516 1.00 98.25 126 LYS A O 1
ATOM 1055 N N . TYR A 1 127 ? 3.071 -2.389 -18.178 1.00 97.50 127 TYR A N 1
ATOM 1056 C CA . TYR A 1 127 ? 1.748 -2.097 -18.753 1.00 97.50 127 TYR A CA 1
ATOM 1057 C C . TYR A 1 127 ? 1.012 -3.357 -19.248 1.00 97.50 127 TYR A C 1
ATOM 1059 O O . TYR A 1 127 ? -0.170 -3.539 -18.963 1.00 97.50 127 TYR A O 1
ATOM 1067 N N . ASP A 1 128 ? 1.734 -4.245 -19.929 1.00 97.06 128 ASP A N 1
ATOM 1068 C CA . ASP A 1 128 ? 1.252 -5.511 -20.504 1.00 97.06 128 ASP A CA 1
ATOM 1069 C C . ASP A 1 128 ? 0.968 -6.602 -19.451 1.00 97.06 128 ASP A C 1
ATOM 1071 O O . ASP A 1 128 ? 0.427 -7.660 -19.769 1.00 97.06 128 ASP A O 1
ATOM 1075 N N . GLY A 1 129 ? 1.292 -6.347 -18.181 1.00 96.94 129 GLY A N 1
ATOM 1076 C CA . GLY A 1 129 ? 1.195 -7.314 -17.089 1.00 96.94 129 GLY A CA 1
ATOM 1077 C C . GLY A 1 129 ? 2.408 -8.219 -16.924 1.00 96.94 129 GLY A C 1
ATOM 1078 O O . GLY A 1 129 ? 2.382 -9.141 -16.106 1.00 96.94 129 GLY A O 1
ATOM 1079 N N . THR A 1 130 ? 3.514 -7.930 -17.611 1.00 97.75 130 THR A N 1
ATOM 1080 C CA . THR A 1 130 ? 4.802 -8.554 -17.316 1.00 97.75 130 THR A CA 1
ATOM 1081 C C . THR A 1 130 ? 5.210 -8.229 -15.878 1.00 97.75 130 THR A C 1
ATOM 1083 O O . THR A 1 130 ? 5.343 -7.066 -15.479 1.00 97.75 130 THR A O 1
ATOM 1086 N N . LYS A 1 131 ? 5.418 -9.281 -15.082 1.00 97.69 131 LYS A N 1
ATOM 1087 C CA . LYS A 1 131 ? 5.857 -9.191 -13.688 1.00 97.69 131 LYS A CA 1
ATOM 1088 C C . LYS A 1 131 ? 7.286 -8.652 -13.601 1.00 97.69 131 LYS A C 1
ATOM 1090 O O . LYS A 1 131 ? 8.196 -9.197 -14.215 1.00 97.69 131 LYS A O 1
ATOM 1095 N N . ILE A 1 132 ? 7.481 -7.628 -12.772 1.00 97.31 132 ILE A N 1
ATOM 1096 C CA . ILE A 1 132 ? 8.798 -7.059 -12.452 1.00 97.31 132 ILE A CA 1
ATOM 1097 C C . ILE A 1 132 ? 9.361 -7.743 -11.205 1.00 97.31 132 ILE A C 1
ATOM 1099 O O . ILE A 1 132 ? 10.438 -8.327 -11.238 1.00 97.31 132 ILE A O 1
ATOM 1103 N N . ALA A 1 133 ? 8.627 -7.669 -10.092 1.00 95.88 133 ALA A N 1
ATOM 1104 C CA . ALA A 1 133 ? 9.028 -8.257 -8.817 1.00 95.88 133 ALA A CA 1
ATOM 1105 C C . ALA A 1 133 ? 7.823 -8.389 -7.882 1.00 95.88 133 ALA A C 1
ATOM 1107 O O . ALA A 1 133 ? 6.967 -7.503 -7.863 1.00 95.88 133 ALA A O 1
ATOM 1108 N N . SER A 1 134 ? 7.799 -9.455 -7.081 1.00 96.94 134 SER A N 1
ATOM 1109 C CA . SER A 1 134 ? 6.919 -9.570 -5.912 1.00 96.94 134 SER A CA 1
ATOM 1110 C C . SER A 1 134 ? 7.715 -9.265 -4.653 1.00 96.94 134 SER A C 1
ATOM 1112 O O . SER A 1 134 ? 8.908 -9.559 -4.584 1.00 96.94 134 SER A O 1
ATOM 1114 N N . SER A 1 135 ? 7.068 -8.685 -3.652 1.00 96.56 135 SER A N 1
ATOM 1115 C CA . SER A 1 135 ? 7.695 -8.427 -2.360 1.00 96.56 135 SER A CA 1
ATOM 1116 C C . SER A 1 135 ? 6.720 -8.704 -1.232 1.00 96.56 135 SER A C 1
ATOM 1118 O O . SER A 1 135 ? 5.559 -8.291 -1.283 1.00 96.56 135 SER A O 1
ATOM 1120 N N . HIS A 1 136 ? 7.217 -9.382 -0.206 1.00 97.69 136 HIS A N 1
ATOM 1121 C CA . HIS A 1 136 ? 6.524 -9.521 1.062 1.00 97.69 136 HIS A CA 1
ATOM 1122 C C . HIS A 1 136 ? 6.836 -8.310 1.934 1.00 97.69 136 HIS A C 1
ATOM 1124 O O . HIS A 1 136 ? 7.925 -7.730 1.867 1.00 97.69 136 HIS A O 1
ATOM 1130 N N . ALA A 1 137 ? 5.871 -7.888 2.741 1.00 98.25 137 ALA A N 1
ATOM 1131 C CA . ALA A 1 137 ? 6.076 -6.772 3.638 1.00 98.25 137 ALA A CA 1
ATOM 1132 C C . ALA A 1 137 ? 5.224 -6.860 4.899 1.00 98.25 137 ALA A C 1
ATOM 1134 O O . ALA A 1 137 ? 4.133 -7.429 4.915 1.00 98.25 137 ALA A O 1
ATOM 1135 N N . ILE A 1 138 ? 5.710 -6.188 5.939 1.00 98.38 138 ILE A N 1
ATOM 1136 C CA . ILE A 1 138 ? 4.899 -5.788 7.085 1.00 98.38 138 ILE A CA 1
ATOM 1137 C C . ILE A 1 138 ? 4.770 -4.274 7.058 1.00 98.38 138 ILE A C 1
ATOM 1139 O O . ILE A 1 138 ? 5.768 -3.545 7.033 1.00 98.38 138 ILE A O 1
ATOM 1143 N N . TRP A 1 139 ? 3.535 -3.790 7.067 1.00 98.69 139 TRP A N 1
ATOM 1144 C CA . TRP A 1 139 ? 3.223 -2.376 7.206 1.00 98.69 139 TRP A CA 1
ATOM 1145 C C . TRP A 1 139 ? 2.644 -2.110 8.588 1.00 98.69 139 TRP A C 1
ATOM 1147 O O . TRP A 1 139 ? 1.744 -2.807 9.057 1.00 98.69 139 TRP A O 1
ATOM 1157 N N . ILE A 1 140 ? 3.154 -1.071 9.240 1.00 98.81 140 ILE A N 1
ATOM 1158 C CA . ILE A 1 140 ? 2.595 -0.549 10.481 1.00 98.81 140 ILE A CA 1
ATOM 1159 C C . ILE A 1 140 ? 1.755 0.666 10.135 1.00 98.81 140 ILE A C 1
ATOM 1161 O O . ILE A 1 140 ? 2.245 1.642 9.559 1.00 98.81 140 ILE A O 1
ATOM 1165 N N . ILE A 1 141 ? 0.486 0.600 10.509 1.00 98.88 141 ILE A N 1
ATOM 1166 C CA . ILE A 1 141 ? -0.511 1.628 10.234 1.00 98.88 141 ILE A CA 1
ATOM 1167 C C . ILE A 1 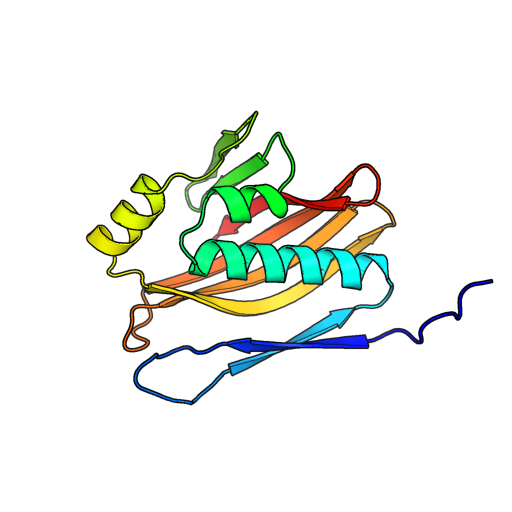141 ? -0.992 2.145 11.579 1.00 98.88 141 ILE A C 1
ATOM 1169 O O . ILE A 1 141 ? -1.306 1.362 12.478 1.00 98.88 141 ILE A O 1
ATOM 1173 N N . THR A 1 142 ? -1.001 3.459 11.748 1.00 98.81 142 THR A N 1
ATOM 1174 C CA . THR A 1 142 ? -1.355 4.097 13.021 1.00 98.81 142 THR A CA 1
ATOM 1175 C C . THR A 1 142 ? -2.532 5.030 12.836 1.00 98.81 142 THR A C 1
ATOM 1177 O O . THR A 1 142 ? -2.712 5.578 11.755 1.00 98.81 142 THR A O 1
ATOM 1180 N N . ASN A 1 143 ? -3.311 5.208 13.898 1.00 98.50 143 ASN A N 1
ATOM 1181 C CA . ASN A 1 143 ? -4.334 6.236 14.005 1.00 98.50 143 ASN A CA 1
ATOM 1182 C C . ASN A 1 143 ? -3.761 7.407 14.801 1.00 98.50 143 ASN A C 1
ATOM 1184 O O . ASN A 1 143 ? -3.459 7.254 15.987 1.00 98.50 143 ASN A O 1
ATOM 1188 N N . GLN A 1 144 ? -3.617 8.563 14.167 1.00 97.44 144 GLN A N 1
ATOM 1189 C CA . GLN A 1 144 ? -3.189 9.794 14.817 1.00 97.44 144 GLN A CA 1
ATOM 1190 C C . GLN A 1 144 ? -4.303 10.820 14.646 1.00 97.44 144 GLN A C 1
ATOM 1192 O O . GLN A 1 144 ? -4.689 11.151 13.531 1.00 97.44 144 GLN A O 1
ATOM 1197 N N . ASN A 1 145 ? -4.863 11.292 15.762 1.00 94.50 145 ASN A N 1
ATOM 1198 C CA . ASN A 1 145 ? -5.937 12.292 15.774 1.00 94.50 145 ASN A CA 1
ATOM 1199 C C . ASN A 1 145 ? -7.165 11.923 14.912 1.00 94.50 145 ASN A C 1
ATOM 1201 O O . ASN A 1 145 ? -7.795 12.790 14.315 1.00 94.50 145 ASN A O 1
ATOM 1205 N N . GLY A 1 146 ? -7.518 10.633 14.858 1.00 94.94 146 GLY A N 1
ATOM 1206 C CA . GLY A 1 146 ? -8.678 10.134 14.108 1.00 94.94 146 GLY A CA 1
ATOM 1207 C C . GLY A 1 146 ? -8.391 9.789 12.645 1.00 94.94 146 GLY A C 1
ATOM 1208 O O . GLY A 1 146 ? -9.308 9.384 11.932 1.00 94.94 146 GLY A O 1
ATOM 1209 N N . TYR A 1 147 ? -7.143 9.920 12.207 1.00 96.38 147 TYR A N 1
ATOM 1210 C CA . TYR A 1 147 ? -6.720 9.692 10.839 1.00 96.38 147 TYR A CA 1
ATOM 1211 C C . TYR A 1 147 ? -5.720 8.525 10.767 1.00 96.38 147 TYR A C 1
ATOM 1213 O O . TYR A 1 147 ? -4.790 8.431 11.569 1.00 96.38 147 TYR A O 1
ATOM 1221 N N . TRP A 1 148 ? -5.962 7.590 9.841 1.00 98.56 148 TRP A N 1
ATOM 1222 C CA . TRP A 1 148 ? -5.152 6.385 9.668 1.00 98.56 148 TRP A CA 1
ATOM 1223 C C . TRP A 1 148 ? -4.138 6.562 8.541 1.00 98.56 148 TRP A C 1
ATOM 1225 O O . TRP A 1 148 ? -4.513 6.906 7.423 1.00 98.56 148 TRP A O 1
ATOM 1235 N N . GLY A 1 149 ? -2.874 6.246 8.823 1.00 98.56 149 GLY A N 1
ATOM 1236 C CA . GLY A 1 149 ? -1.783 6.360 7.860 1.00 98.56 149 GLY A CA 1
ATOM 1237 C C . GLY A 1 149 ? -0.672 5.339 8.096 1.00 98.56 149 GLY A C 1
ATOM 1238 O O . GLY A 1 149 ? -0.416 4.906 9.228 1.00 98.56 149 GLY A O 1
ATOM 1239 N N . VAL A 1 150 ? -0.007 4.935 7.012 1.00 98.69 150 VAL A N 1
ATOM 1240 C CA . VAL A 1 150 ? 1.156 4.038 7.062 1.00 98.69 150 VAL A CA 1
ATOM 1241 C C . VAL A 1 150 ? 2.353 4.801 7.635 1.00 98.69 150 VAL A C 1
ATOM 1243 O O . VAL A 1 150 ? 2.820 5.773 7.043 1.00 98.69 150 VAL A O 1
ATOM 1246 N N . VAL A 1 151 ? 2.871 4.365 8.783 1.00 98.62 151 VAL A N 1
ATOM 1247 C CA . VAL A 1 151 ? 4.032 5.003 9.438 1.00 98.62 151 VAL A CA 1
ATOM 1248 C C . VAL A 1 151 ? 5.330 4.245 9.175 1.00 98.62 151 VAL A C 1
ATOM 1250 O O . VAL A 1 151 ? 6.392 4.850 9.087 1.00 98.62 151 VAL A O 1
ATOM 1253 N N . MET A 1 152 ? 5.256 2.921 9.015 1.00 98.56 152 MET A N 1
ATOM 1254 C CA . MET A 1 152 ? 6.430 2.100 8.739 1.00 98.56 152 MET A CA 1
ATOM 1255 C C . MET A 1 152 ? 6.125 1.016 7.715 1.00 98.56 152 MET A C 1
ATOM 1257 O O . MET A 1 152 ? 5.065 0.393 7.764 1.00 98.56 152 MET A O 1
ATOM 1261 N N . ARG A 1 153 ? 7.079 0.756 6.822 1.00 98.06 153 ARG A N 1
ATOM 1262 C CA . ARG A 1 153 ? 7.054 -0.368 5.881 1.00 98.06 153 ARG A CA 1
ATOM 1263 C C . ARG A 1 153 ? 8.365 -1.134 5.983 1.00 98.06 153 ARG A C 1
ATOM 1265 O O . ARG A 1 153 ? 9.426 -0.536 5.862 1.00 98.06 153 ARG A O 1
ATOM 1272 N N . SER A 1 154 ? 8.294 -2.441 6.181 1.00 98.12 154 SER A N 1
ATOM 1273 C CA . SER A 1 154 ? 9.449 -3.338 6.120 1.00 98.12 154 SER A CA 1
ATOM 1274 C C . SER A 1 154 ? 9.236 -4.321 4.982 1.00 98.12 154 SER A C 1
ATOM 1276 O O . SER A 1 154 ? 8.207 -4.992 4.970 1.00 98.12 154 SER A O 1
ATOM 1278 N N . VAL A 1 155 ? 10.149 -4.352 4.011 1.00 96.69 155 VAL A N 1
ATOM 1279 C CA . VAL A 1 155 ? 10.005 -5.102 2.753 1.00 96.69 155 VAL A CA 1
ATOM 1280 C C . VAL A 1 155 ? 11.104 -6.155 2.640 1.00 96.69 155 VAL A C 1
ATOM 1282 O O . VAL A 1 155 ? 12.268 -5.851 2.886 1.00 96.69 155 VAL A O 1
ATOM 1285 N N . TYR A 1 156 ? 10.745 -7.365 2.220 1.00 91.62 156 TYR A N 1
ATOM 1286 C CA . TYR A 1 156 ? 11.653 -8.489 1.994 1.00 91.62 156 TYR A CA 1
ATOM 1287 C C . TYR A 1 156 ? 11.236 -9.288 0.747 1.00 91.62 156 TYR A C 1
ATOM 1289 O O . TYR A 1 156 ? 10.110 -9.158 0.252 1.00 91.62 156 TYR A O 1
ATOM 1297 N N . VAL A 1 157 ? 12.180 -10.057 0.200 1.00 78.12 157 VAL A N 1
ATOM 1298 C CA . VAL A 1 157 ? 11.995 -10.929 -0.973 1.00 78.12 157 VAL A CA 1
ATOM 1299 C C . VAL A 1 157 ? 12.123 -12.389 -0.588 1.00 78.12 157 VAL A C 1
ATOM 1301 O O . VAL A 1 157 ? 12.887 -12.669 0.363 1.00 78.12 157 VAL A O 1
#

Radius of gyration: 15.77 Å; chains: 1; bounding box: 44×26×43 Å

Secondary structure (DSSP, 8-state):
------SSEEEEEEEE--SS---EEEEEEEESSHHHHHHHHHHHHHHHHHHTT-HHHHHTTEEEEEEEE-TTS-EEEE-SS-SS-HHHHHHHHHHH---EEEEEEEEEEEEETTEEEEEEEEEEE-TT--EEEEEEEEEEEEEETTEEEEEEEEEE-

pLDDT: mean 95.66, std 8.16, range [40.12, 98.88]

Foldseek 3Di:
DPPQDDDFDKDWDWDDLALVDPHTDIEIETDGHPQRVQQVVLVVQLQVCVLVLHQVSNLQSADAQAWEQDQVRDIDTDHDPRPDDSVNVVCCCVPQVWRGKAWPYWYWPDDDPFKTKIWTKMWTAHNGSHTRDIKTKIWMWGQDPNGIHTRYIYIHD